Protein AF-A0A292R1Y7-F1 (afdb_monomer)

Sequence (114 aa):
MEIQNNVSFGTKFRTVNILETTTLRCIESDSVADLKPVIDNLWPKKIKSTGWRGYRYFLSEIGKQITDKYPEIAEATENMKNFITHNPNAKKLDLQQHSKSIIKTLGDEIDITL

Solvent-accessible surface area (backbone atoms only — not comparable to full-atom values): 6840 Å² total; per-residue (Å²): 132,86,78,80,76,77,80,72,88,64,64,69,40,51,34,66,60,52,47,24,31,53,57,72,43,71,47,83,53,93,48,73,71,71,48,44,66,58,48,68,72,61,40,98,58,89,79,70,100,61,58,73,68,50,44,53,51,54,34,48,56,52,21,49,54,46,37,74,73,34,63,72,55,33,52,51,32,49,53,51,50,50,52,44,67,78,36,78,82,62,48,52,68,53,46,42,59,56,46,50,61,53,32,70,74,68,34,71,53,40,78,67,85,120

Radius of gyration: 14.44 Å; Cα contacts (8 Å, |Δi|>4): 114; chains: 1; bounding box: 27×46×38 Å

Foldseek 3Di:
DDPPPPVDPFDKDFLQLLLCLLQVHHLPDPALVVSVVVCCRAPPDDDDDDPRVVSNVSSNVSSVVCCVVPVLSVVLSVQLNVVCVVCVPDDSVNSNVSVVVSCVVQPRIDGDYD

Structure (mmCIF, N/CA/C/O backbone):
data_AF-A0A292R1Y7-F1
#
_entry.id   AF-A0A292R1Y7-F1
#
loop_
_atom_site.group_PDB
_atom_site.id
_atom_site.type_symbol
_atom_site.label_atom_id
_atom_site.label_alt_id
_atom_site.label_comp_id
_atom_site.label_asym_id
_atom_site.label_entity_id
_atom_site.label_seq_id
_atom_site.pdbx_PDB_ins_code
_atom_site.Cartn_x
_atom_site.Cartn_y
_atom_site.Cartn_z
_atom_site.occupancy
_atom_site.B_iso_or_equiv
_atom_site.auth_seq_id
_atom_site.auth_comp_id
_atom_site.auth_asym_id
_atom_site.auth_atom_id
_atom_site.pdbx_PDB_model_num
ATOM 1 N N . MET A 1 1 ? -5.431 26.692 20.929 1.00 39.50 1 MET A N 1
ATOM 2 C CA . MET A 1 1 ? -4.840 25.665 20.049 1.00 39.50 1 MET A CA 1
ATOM 3 C C . MET A 1 1 ? -5.276 24.329 20.601 1.00 39.50 1 MET A C 1
ATOM 5 O O . MET A 1 1 ? -4.739 23.897 21.612 1.00 39.50 1 MET A O 1
ATOM 9 N N . GLU A 1 2 ? -6.329 23.753 20.035 1.00 34.12 2 GLU A N 1
ATOM 10 C CA . GLU A 1 2 ? -6.769 22.420 20.432 1.00 34.12 2 GLU A CA 1
ATOM 11 C C . GLU A 1 2 ? -5.787 21.414 19.841 1.00 34.12 2 GLU A C 1
ATOM 13 O O . GLU A 1 2 ? -5.695 21.247 18.627 1.00 34.12 2 GLU A O 1
ATOM 18 N N . ILE A 1 3 ? -4.996 20.793 20.711 1.00 43.59 3 ILE A N 1
ATOM 19 C CA . ILE A 1 3 ? -4.229 19.608 20.355 1.00 43.59 3 ILE A CA 1
ATOM 20 C C . ILE A 1 3 ? -5.274 18.505 20.193 1.00 43.59 3 ILE A C 1
ATOM 22 O O . ILE A 1 3 ? -5.757 17.957 21.185 1.00 43.59 3 ILE A O 1
ATOM 26 N N . GLN A 1 4 ? -5.665 18.215 18.950 1.00 39.03 4 GLN A N 1
ATOM 27 C CA . GLN A 1 4 ? -6.389 16.989 18.627 1.00 39.03 4 GLN A CA 1
ATOM 28 C C . GLN A 1 4 ? -5.446 15.814 18.892 1.00 39.03 4 GLN A C 1
ATOM 30 O O . GLN A 1 4 ? -4.720 15.343 18.020 1.00 39.03 4 GLN A O 1
ATOM 35 N N . ASN A 1 5 ? -5.421 15.368 20.145 1.00 44.09 5 ASN A N 1
ATOM 36 C CA . ASN A 1 5 ? -4.809 14.115 20.543 1.00 44.09 5 ASN A CA 1
ATOM 37 C C . ASN A 1 5 ? -5.665 12.972 19.981 1.00 44.09 5 ASN A C 1
ATOM 39 O O . ASN A 1 5 ? -6.475 12.382 20.693 1.00 44.09 5 ASN A O 1
ATOM 43 N N . ASN A 1 6 ? -5.473 12.644 18.701 1.00 46.84 6 ASN A N 1
ATOM 44 C CA . ASN A 1 6 ? -5.884 11.356 18.147 1.00 46.84 6 ASN A CA 1
ATOM 45 C C . ASN A 1 6 ? -4.945 10.282 18.708 1.00 46.84 6 ASN A C 1
ATOM 47 O O . ASN A 1 6 ? -4.031 9.797 18.036 1.00 46.84 6 ASN A O 1
ATOM 51 N N . VAL A 1 7 ? -5.136 9.942 19.984 1.00 43.50 7 VAL A N 1
ATOM 52 C CA . VAL A 1 7 ? -4.509 8.764 20.579 1.00 43.50 7 VAL A CA 1
ATOM 53 C C . VAL A 1 7 ? -5.151 7.546 19.918 1.00 43.50 7 VAL A C 1
ATOM 55 O O . VAL A 1 7 ? -6.212 7.077 20.313 1.00 43.50 7 VAL A O 1
ATOM 58 N N . SER A 1 8 ? -4.522 7.085 18.842 1.00 50.03 8 SER A N 1
ATOM 59 C CA . SER A 1 8 ? -4.883 5.866 18.124 1.00 50.03 8 SER A CA 1
ATOM 60 C C . SER A 1 8 ? -4.317 4.668 18.881 1.00 50.03 8 SER A C 1
ATOM 62 O O . SER A 1 8 ? -3.099 4.506 18.948 1.00 50.03 8 SER A O 1
ATOM 64 N N . PHE A 1 9 ? -5.201 3.823 19.412 1.00 54.31 9 PHE A N 1
ATOM 65 C CA . PHE A 1 9 ? -4.863 2.524 20.008 1.00 54.31 9 PHE A CA 1
ATOM 66 C C . PHE A 1 9 ? -4.927 1.365 18.988 1.00 54.31 9 PHE A C 1
ATOM 68 O O . PHE A 1 9 ? -4.727 0.212 19.367 1.00 54.31 9 PHE A O 1
ATOM 75 N N . GLY A 1 10 ? -5.225 1.660 17.715 1.00 62.72 10 GLY A N 1
ATOM 76 C CA . GLY A 1 10 ? -5.218 0.707 16.603 1.00 62.72 10 GLY A CA 1
ATOM 77 C C . GLY A 1 10 ? -3.818 0.432 16.043 1.00 62.72 10 GLY A C 1
ATOM 78 O O . GLY A 1 10 ? -2.848 1.129 16.363 1.00 62.72 10 GLY A O 1
ATOM 79 N N . THR A 1 11 ? -3.703 -0.599 15.198 1.00 81.12 11 THR A N 1
ATOM 80 C CA . THR A 1 11 ? -2.457 -0.897 14.481 1.00 81.12 11 THR A CA 1
ATOM 81 C C . THR A 1 11 ? -2.223 0.174 13.423 1.00 81.12 11 THR A C 1
ATOM 83 O O . THR A 1 11 ? -2.917 0.235 12.410 1.00 81.12 11 THR A O 1
ATOM 86 N N . LYS A 1 12 ? -1.202 1.001 13.643 1.00 90.12 12 LYS A N 1
ATOM 87 C CA . LYS A 1 12 ? -0.729 1.951 12.640 1.00 90.12 12 LYS A CA 1
ATOM 88 C C . LYS A 1 12 ? 0.172 1.263 11.631 1.00 90.12 12 LYS A C 1
ATOM 90 O O . LYS A 1 12 ? 1.053 0.480 11.989 1.00 90.12 12 LYS A O 1
ATOM 95 N N . PHE A 1 13 ? -0.016 1.610 10.369 1.00 94.19 13 PHE A N 1
ATOM 96 C CA . PHE A 1 13 ? 0.836 1.171 9.278 1.00 94.19 13 PHE A CA 1
ATOM 97 C C . PHE A 1 13 ? 1.540 2.369 8.675 1.00 94.19 13 PHE A C 1
ATOM 99 O O . PHE A 1 13 ? 0.947 3.436 8.529 1.00 94.19 13 PHE A O 1
ATOM 106 N N . ARG A 1 14 ? 2.786 2.171 8.239 1.00 95.81 14 ARG A N 1
ATOM 107 C CA . ARG A 1 14 ? 3.437 3.137 7.355 1.00 95.81 14 ARG A CA 1
ATOM 108 C C . ARG A 1 14 ? 2.574 3.298 6.108 1.00 95.81 14 ARG A C 1
ATOM 110 O O . ARG A 1 14 ? 2.251 2.300 5.459 1.00 95.81 14 ARG A O 1
ATOM 117 N N . THR A 1 15 ? 2.255 4.531 5.741 1.00 96.44 15 THR A N 1
ATOM 118 C CA . THR A 1 15 ? 1.388 4.827 4.590 1.00 96.44 15 THR A CA 1
ATOM 119 C C . THR A 1 15 ? 1.925 4.212 3.305 1.00 96.44 15 THR A C 1
ATOM 121 O O . THR A 1 15 ? 1.163 3.664 2.511 1.00 96.44 15 THR A O 1
ATOM 124 N N . VAL A 1 16 ? 3.251 4.199 3.130 1.00 96.56 16 VAL A N 1
ATOM 125 C CA . VAL A 1 16 ? 3.891 3.544 1.983 1.00 96.56 16 VAL A CA 1
ATOM 126 C C . VAL A 1 16 ? 3.557 2.053 1.901 1.00 96.56 16 VAL A C 1
ATOM 128 O O . VAL A 1 16 ? 3.237 1.581 0.821 1.00 96.56 16 VAL A O 1
ATOM 131 N N . ASN A 1 17 ? 3.507 1.320 3.018 1.00 97.44 17 ASN A N 1
ATOM 132 C CA . ASN A 1 17 ? 3.179 -0.111 3.004 1.00 97.44 17 ASN A CA 1
ATOM 133 C C . ASN A 1 17 ? 1.735 -0.350 2.542 1.00 97.44 17 ASN A C 1
ATOM 135 O O . ASN A 1 17 ? 1.452 -1.336 1.859 1.00 97.44 17 ASN A O 1
ATOM 139 N N . ILE A 1 18 ? 0.820 0.557 2.892 1.00 97.25 18 ILE A N 1
ATOM 140 C CA . ILE A 1 18 ? -0.568 0.500 2.428 1.00 97.25 18 ILE A CA 1
ATOM 141 C C . ILE A 1 18 ? -0.647 0.820 0.935 1.00 97.25 18 ILE A C 1
ATOM 143 O O . ILE A 1 18 ? -1.275 0.063 0.199 1.00 97.25 18 ILE A O 1
ATOM 147 N N . LEU A 1 19 ? 0.064 1.847 0.458 1.00 97.19 19 LEU A N 1
ATOM 148 C CA . LEU A 1 19 ? 0.154 2.147 -0.977 1.00 97.19 19 LEU A CA 1
ATOM 149 C C . LEU A 1 19 ? 0.744 0.975 -1.772 1.00 97.19 19 LEU A C 1
ATOM 151 O O . LEU A 1 19 ? 0.245 0.629 -2.841 1.00 97.19 19 LEU A O 1
ATOM 155 N N . GLU A 1 20 ? 1.782 0.316 -1.263 1.00 97.44 20 GLU A N 1
ATOM 156 C CA . GLU A 1 20 ? 2.357 -0.870 -1.905 1.00 97.44 20 GLU A CA 1
ATOM 157 C C . GLU A 1 20 ? 1.380 -2.051 -1.922 1.00 97.44 20 GLU A C 1
ATOM 159 O O . GLU A 1 20 ? 1.330 -2.805 -2.896 1.00 97.44 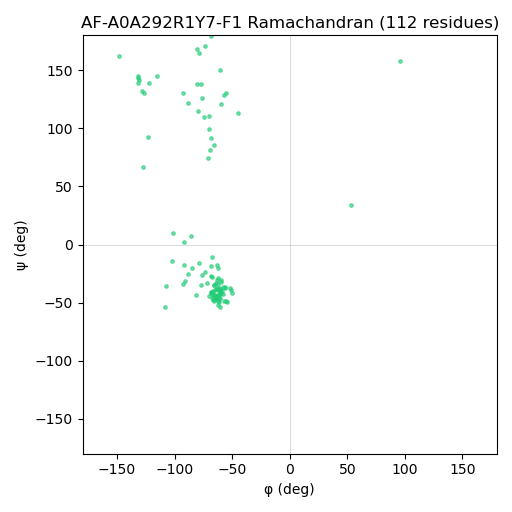2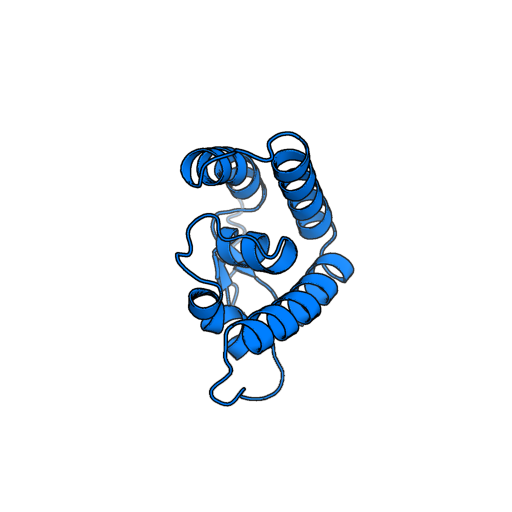0 GLU A O 1
ATOM 164 N N . THR A 1 21 ? 0.570 -2.189 -0.870 1.00 97.06 21 THR A N 1
ATOM 165 C CA . THR A 1 21 ? -0.474 -3.214 -0.765 1.00 97.06 21 THR A CA 1
ATOM 166 C C . THR A 1 21 ? -1.573 -2.986 -1.805 1.00 97.06 21 THR A C 1
ATOM 168 O O . THR A 1 21 ? -1.908 -3.903 -2.551 1.00 97.06 21 THR A O 1
ATOM 171 N N . THR A 1 22 ? -2.098 -1.765 -1.924 1.00 97.25 22 THR A N 1
ATOM 172 C CA . THR A 1 22 ? -3.218 -1.446 -2.831 1.00 97.25 22 THR A CA 1
ATOM 173 C C . THR A 1 22 ? -2.801 -1.347 -4.304 1.00 97.25 22 THR A C 1
ATOM 175 O O . THR A 1 22 ? -3.603 -1.593 -5.213 1.00 97.25 22 THR A O 1
ATOM 178 N N . THR A 1 23 ? -1.535 -1.019 -4.571 1.00 95.88 23 THR A N 1
ATOM 179 C CA . THR A 1 23 ? -0.968 -0.978 -5.931 1.00 95.88 23 THR A CA 1
ATOM 180 C C . THR A 1 23 ? -0.322 -2.297 -6.357 1.00 95.88 23 THR A C 1
ATOM 182 O O . THR A 1 23 ? -0.109 -2.518 -7.552 1.00 95.88 23 THR A O 1
ATOM 185 N N . LEU A 1 24 ? -0.015 -3.185 -5.404 1.00 93.88 24 LEU A N 1
ATOM 186 C CA . LEU A 1 24 ? 0.784 -4.401 -5.597 1.00 93.88 24 LEU A CA 1
ATOM 187 C C . LEU A 1 24 ? 2.147 -4.132 -6.255 1.00 93.88 24 LEU A C 1
ATOM 189 O O . LEU A 1 24 ? 2.645 -4.955 -7.044 1.00 93.88 24 LEU A O 1
ATOM 193 N N . ARG A 1 25 ? 2.741 -2.975 -5.939 1.00 92.69 25 ARG A N 1
ATOM 194 C CA . ARG A 1 25 ? 4.069 -2.545 -6.385 1.00 92.69 25 ARG A CA 1
ATOM 195 C C . ARG A 1 25 ? 4.917 -2.125 -5.201 1.00 92.69 25 ARG A C 1
ATOM 197 O O . ARG A 1 25 ? 4.469 -1.350 -4.376 1.00 92.69 25 ARG A O 1
ATOM 204 N N . CYS A 1 26 ? 6.148 -2.624 -5.157 1.00 92.69 26 CYS A N 1
ATOM 205 C CA . CYS A 1 26 ? 7.127 -2.237 -4.153 1.00 92.69 26 CYS A CA 1
ATOM 206 C C . CYS A 1 26 ? 7.702 -0.854 -4.492 1.00 92.69 26 CYS A C 1
ATOM 208 O O . CYS A 1 26 ? 8.193 -0.638 -5.601 1.00 92.69 26 CYS A O 1
ATOM 210 N N . ILE A 1 27 ? 7.632 0.063 -3.533 1.00 94.00 27 ILE A N 1
ATOM 211 C CA . ILE A 1 27 ? 8.097 1.450 -3.606 1.00 94.00 27 ILE A CA 1
ATOM 212 C C . ILE A 1 27 ? 9.351 1.584 -2.729 1.00 94.00 27 ILE A C 1
ATOM 214 O O . ILE A 1 27 ? 10.423 1.965 -3.194 1.00 94.00 27 ILE A O 1
ATOM 218 N N . GLU A 1 28 ? 9.250 1.190 -1.467 1.00 94.50 28 GLU A N 1
ATOM 219 C CA . GLU A 1 28 ? 10.338 1.078 -0.501 1.00 94.50 28 GLU A CA 1
ATOM 220 C C . GLU A 1 28 ? 10.704 -0.372 -0.197 1.00 94.50 28 GLU A C 1
ATOM 222 O O . GLU A 1 28 ? 11.896 -0.658 -0.077 1.00 94.50 28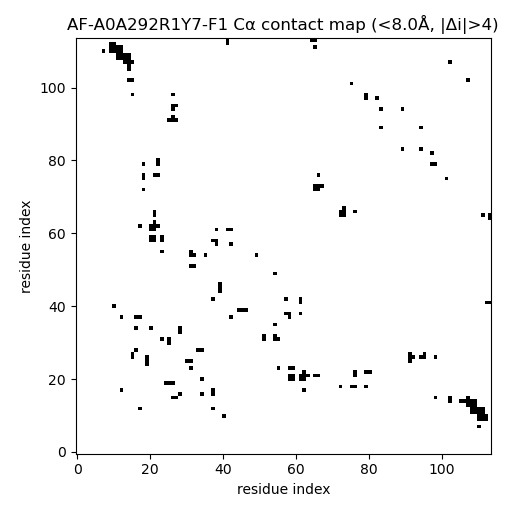 GLU A O 1
ATOM 227 N N . SER A 1 29 ? 9.734 -1.287 -0.164 1.00 94.25 29 SER A N 1
ATOM 228 C CA . SER A 1 29 ? 9.998 -2.711 0.068 1.00 94.25 29 SER A CA 1
ATOM 229 C C . SER A 1 29 ? 10.907 -3.300 -1.014 1.00 94.25 29 SER A C 1
ATOM 231 O O . SER A 1 29 ? 10.918 -2.854 -2.168 1.00 94.25 29 SER A O 1
ATOM 233 N N . ASP A 1 30 ? 11.693 -4.309 -0.664 1.00 91.75 30 ASP A N 1
ATOM 234 C CA . ASP A 1 30 ? 12.501 -5.064 -1.625 1.00 91.75 30 ASP A CA 1
ATOM 235 C C . ASP A 1 30 ? 11.702 -6.231 -2.208 1.00 91.75 30 ASP A C 1
ATOM 237 O O . ASP A 1 30 ? 11.931 -6.655 -3.344 1.00 91.75 30 ASP A O 1
ATOM 241 N N . SER A 1 31 ? 10.709 -6.721 -1.464 1.00 90.44 31 SER A N 1
ATOM 242 C CA . SER A 1 31 ? 9.826 -7.793 -1.894 1.00 90.44 31 SER A CA 1
ATOM 243 C C . SER A 1 31 ? 8.416 -7.680 -1.311 1.00 90.44 31 SER A C 1
ATOM 245 O O . SER A 1 31 ? 8.178 -7.056 -0.283 1.00 90.44 31 SER A O 1
ATOM 247 N N . VAL A 1 32 ? 7.462 -8.389 -1.922 1.00 88.44 32 VAL A N 1
ATOM 248 C CA . VAL A 1 32 ? 6.100 -8.531 -1.370 1.00 88.44 32 VAL A CA 1
ATOM 249 C C . VAL A 1 32 ? 6.067 -9.249 -0.014 1.00 88.44 32 VAL A C 1
ATOM 251 O O . VAL A 1 32 ? 5.060 -9.171 0.683 1.00 88.44 32 VAL A O 1
ATOM 254 N N . ALA A 1 33 ? 7.133 -9.965 0.362 1.00 87.88 33 ALA A N 1
ATOM 255 C CA . ALA A 1 33 ? 7.221 -10.616 1.666 1.00 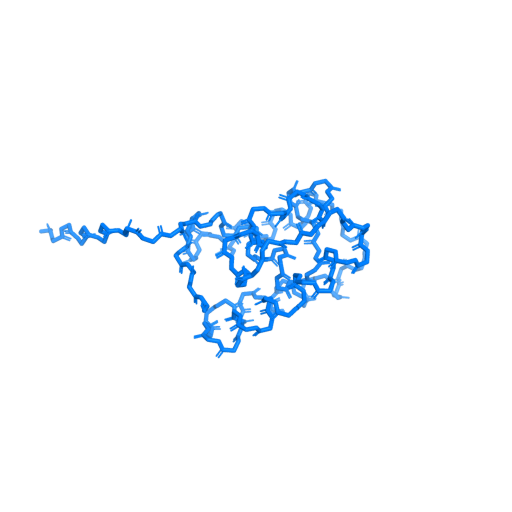87.88 33 ALA A CA 1
ATOM 256 C C . ALA A 1 33 ? 7.473 -9.604 2.795 1.00 87.88 33 ALA A C 1
ATOM 258 O O . ALA A 1 33 ? 7.076 -9.859 3.930 1.00 87.88 33 ALA A O 1
ATOM 259 N N . ASP A 1 34 ? 8.039 -8.434 2.484 1.00 91.25 34 ASP A N 1
ATOM 260 C CA . ASP A 1 34 ? 8.279 -7.364 3.463 1.00 91.25 34 ASP A CA 1
ATOM 261 C C . ASP A 1 34 ? 6.957 -6.745 3.953 1.00 91.25 34 ASP A C 1
ATOM 263 O O . ASP A 1 34 ? 6.886 -6.169 5.036 1.00 91.25 34 ASP A O 1
ATOM 267 N N . LEU A 1 35 ? 5.871 -6.954 3.199 1.00 93.81 35 LEU A N 1
ATOM 268 C CA . LEU A 1 35 ? 4.505 -6.556 3.545 1.00 93.81 35 LEU A CA 1
ATOM 269 C C . LEU A 1 35 ? 3.764 -7.591 4.406 1.00 93.81 35 LEU A C 1
ATOM 271 O O . LEU A 1 35 ? 2.579 -7.422 4.700 1.00 93.81 35 LEU A O 1
ATOM 275 N N . LYS A 1 36 ? 4.443 -8.650 4.869 1.00 91.38 36 LYS A N 1
ATOM 276 C CA . LYS A 1 36 ? 3.872 -9.629 5.805 1.00 91.38 36 LYS A CA 1
ATOM 277 C C . LYS A 1 36 ? 3.218 -8.991 7.043 1.00 91.38 36 LYS A C 1
ATOM 279 O O . LYS A 1 36 ? 2.144 -9.468 7.404 1.00 91.38 36 LYS A O 1
ATOM 284 N N . PRO A 1 37 ? 3.760 -7.924 7.669 1.00 91.31 37 PRO A N 1
ATOM 285 C CA . PRO A 1 37 ? 3.100 -7.280 8.804 1.00 91.31 37 PRO A CA 1
ATOM 286 C C . PRO A 1 37 ? 1.703 -6.740 8.478 1.00 91.31 37 PRO A C 1
ATOM 288 O O . PRO A 1 37 ? 0.832 -6.778 9.340 1.00 91.31 37 PRO A O 1
ATOM 291 N N . VAL A 1 38 ? 1.456 -6.286 7.243 1.00 94.12 38 VAL A N 1
ATOM 292 C CA . VAL A 1 38 ? 0.115 -5.854 6.810 1.00 94.12 38 VAL A CA 1
ATOM 293 C C . VAL A 1 38 ? -0.838 -7.049 6.808 1.00 94.12 38 VAL A C 1
ATOM 295 O O . VAL A 1 38 ? -1.918 -6.980 7.386 1.00 94.12 38 VAL A O 1
ATOM 298 N N . ILE A 1 39 ? -0.410 -8.178 6.236 1.00 93.69 39 ILE A N 1
ATOM 299 C CA . ILE A 1 39 ? -1.219 -9.404 6.206 1.00 93.69 39 ILE A CA 1
ATOM 300 C C . ILE A 1 39 ? -1.460 -9.947 7.613 1.00 93.69 39 ILE A C 1
ATOM 302 O O . ILE A 1 39 ? -2.586 -10.289 7.943 1.00 93.69 39 ILE A O 1
ATOM 306 N N . ASP A 1 40 ? -0.430 -10.017 8.454 1.00 91.31 40 ASP A N 1
ATOM 307 C CA . ASP A 1 40 ? -0.548 -10.588 9.798 1.00 91.31 40 ASP A CA 1
ATOM 308 C C . ASP A 1 40 ? -1.528 -9.815 10.692 1.00 91.31 40 ASP A C 1
ATOM 310 O O . ASP A 1 40 ? -2.124 -10.416 11.584 1.00 91.31 40 ASP A O 1
ATOM 314 N N . ASN A 1 41 ? -1.685 -8.506 10.464 1.00 92.12 41 AS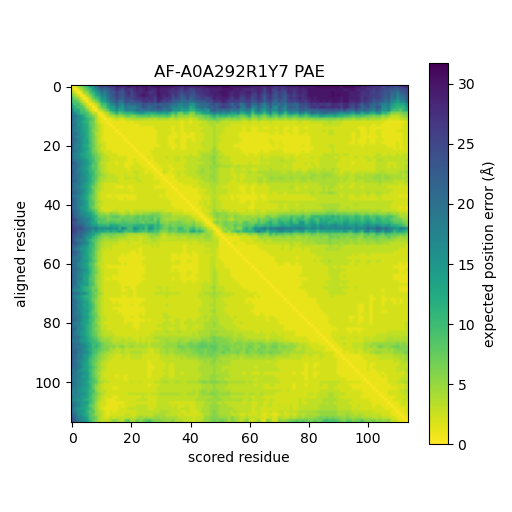N A N 1
ATOM 315 C CA . ASN A 1 41 ? -2.582 -7.656 11.245 1.00 92.12 41 ASN A CA 1
ATOM 316 C C . ASN A 1 41 ? -3.985 -7.529 10.639 1.00 92.12 41 ASN A C 1
ATOM 318 O O . ASN A 1 41 ? -4.947 -7.403 11.390 1.00 92.12 41 ASN A O 1
ATOM 322 N N . LEU A 1 42 ? -4.110 -7.541 9.309 1.00 92.88 42 LEU A N 1
ATOM 323 C CA . LEU A 1 42 ? -5.385 -7.293 8.625 1.00 92.88 42 LEU A CA 1
ATOM 324 C C . LEU A 1 42 ? -6.064 -8.565 8.107 1.00 92.88 42 LEU A C 1
ATOM 326 O O . LEU A 1 42 ? -7.237 -8.532 7.745 1.00 92.88 42 LEU A O 1
ATOM 330 N N . TRP A 1 43 ? -5.358 -9.696 8.052 1.00 92.12 43 TRP A N 1
ATOM 331 C CA . TRP A 1 43 ? -5.948 -10.969 7.656 1.00 92.12 43 TRP A CA 1
ATOM 332 C C . TRP A 1 43 ? -6.441 -11.740 8.889 1.00 92.12 43 TRP A C 1
ATOM 334 O O . TRP A 1 43 ? -5.672 -11.967 9.824 1.00 92.12 43 TRP A O 1
ATOM 344 N N . PRO A 1 44 ? -7.688 -12.247 8.896 1.00 87.38 44 PRO A N 1
ATOM 345 C CA . PRO A 1 44 ? -8.310 -12.814 10.098 1.00 87.38 44 PRO A CA 1
ATOM 346 C C . PRO A 1 44 ? -7.664 -14.116 10.596 1.00 87.38 44 PRO A C 1
ATOM 348 O O . PRO A 1 44 ? -8.003 -14.615 11.668 1.00 87.38 44 PRO A O 1
ATOM 351 N N . LYS A 1 45 ? -6.774 -14.732 9.811 1.00 87.00 45 LYS A N 1
ATOM 352 C CA . LYS A 1 45 ? -6.141 -16.015 10.138 1.00 87.00 45 LYS A CA 1
ATOM 353 C C . LYS A 1 45 ? -4.637 -15.924 9.943 1.00 87.00 45 LYS A C 1
ATOM 355 O O . LYS A 1 45 ? -4.173 -15.393 8.944 1.00 87.00 45 LYS A O 1
ATOM 360 N N . LYS A 1 46 ? -3.857 -16.548 10.828 1.00 81.31 46 LYS A N 1
ATOM 361 C CA . LYS A 1 46 ? -2.413 -16.680 10.594 1.00 81.31 46 LYS A CA 1
ATOM 362 C C . LYS A 1 46 ? -2.166 -17.454 9.303 1.00 81.31 46 LYS A C 1
ATOM 364 O O . LYS A 1 46 ? -2.579 -18.608 9.171 1.00 81.31 46 LYS A O 1
ATOM 369 N N . ILE A 1 47 ? -1.473 -16.821 8.367 1.00 82.62 47 ILE A N 1
ATOM 370 C CA . ILE A 1 47 ? -1.034 -17.477 7.142 1.00 82.62 47 ILE A CA 1
ATOM 371 C C . ILE A 1 47 ? 0.182 -18.363 7.442 1.00 82.62 47 ILE A C 1
ATOM 373 O O . ILE A 1 47 ? 1.074 -17.996 8.210 1.00 82.62 47 ILE A O 1
ATOM 377 N N . LYS A 1 48 ? 0.208 -19.569 6.864 1.00 77.25 48 LYS A N 1
ATOM 378 C CA . LYS A 1 48 ? 1.412 -20.416 6.863 1.00 77.25 48 LYS A CA 1
ATOM 379 C C . LYS A 1 48 ? 2.433 -19.842 5.878 1.00 77.25 48 LYS A C 1
ATOM 381 O O . LYS A 1 48 ? 2.107 -18.952 5.101 1.00 77.25 48 LYS A O 1
ATOM 386 N N . SER A 1 49 ? 3.653 -20.379 5.892 1.00 67.38 49 SER A N 1
ATOM 387 C CA . SER A 1 49 ? 4.657 -20.114 4.855 1.00 67.38 49 SER A CA 1
ATOM 388 C C . SER A 1 49 ? 4.024 -20.206 3.459 1.00 67.38 49 SER A C 1
ATOM 390 O O . SER A 1 49 ? 3.570 -21.272 3.037 1.00 67.38 49 SER A O 1
ATOM 392 N N . THR A 1 50 ? 3.954 -19.068 2.771 1.00 77.31 50 THR A N 1
ATOM 393 C CA . THR A 1 50 ? 3.457 -18.950 1.402 1.00 77.31 50 THR A CA 1
ATOM 394 C C . THR A 1 50 ? 4.530 -18.337 0.522 1.00 77.31 50 THR A C 1
ATOM 396 O O . THR A 1 50 ? 5.200 -17.391 0.921 1.00 77.31 50 THR A O 1
ATOM 399 N N . GLY A 1 51 ? 4.686 -18.850 -0.699 1.00 85.62 51 GLY A N 1
ATOM 400 C CA . GLY A 1 51 ? 5.541 -18.213 -1.701 1.00 85.62 51 GLY A CA 1
ATOM 401 C C . GLY A 1 51 ? 4.967 -16.879 -2.193 1.00 85.62 51 GLY A C 1
ATOM 402 O O . GLY A 1 51 ? 3.866 -16.473 -1.815 1.00 85.62 51 GLY A O 1
ATOM 403 N N . TRP A 1 52 ? 5.684 -16.221 -3.107 1.00 86.56 52 TRP A N 1
ATOM 404 C CA . TRP A 1 52 ? 5.346 -14.879 -3.607 1.00 86.56 52 TRP A CA 1
ATOM 405 C C . TRP A 1 52 ? 3.898 -14.736 -4.119 1.00 86.56 52 TRP A C 1
ATOM 407 O O . TRP A 1 52 ? 3.258 -13.712 -3.888 1.00 86.56 52 TRP A O 1
ATOM 417 N N . ARG A 1 53 ? 3.353 -15.775 -4.776 1.00 88.69 53 ARG A N 1
ATOM 418 C CA . ARG A 1 53 ? 1.968 -15.782 -5.284 1.00 88.69 53 ARG A CA 1
ATOM 419 C C . ARG A 1 53 ? 0.939 -15.696 -4.159 1.00 88.69 53 ARG A C 1
ATOM 421 O O . ARG A 1 53 ? -0.062 -15.009 -4.318 1.00 88.69 53 ARG A O 1
ATOM 428 N N . GLY A 1 54 ? 1.195 -16.374 -3.039 1.00 91.69 54 GLY A N 1
ATOM 429 C CA . GLY A 1 54 ? 0.307 -16.347 -1.878 1.00 91.69 54 GLY A CA 1
ATOM 430 C C . GLY A 1 54 ? 0.297 -14.970 -1.222 1.00 91.69 54 GLY A C 1
ATOM 431 O O . GLY A 1 54 ? -0.774 -14.413 -1.016 1.00 91.69 54 GLY A O 1
ATOM 432 N N . TYR A 1 55 ? 1.476 -14.374 -1.012 1.00 91.50 55 TYR A N 1
ATOM 433 C CA . TYR A 1 55 ? 1.583 -12.989 -0.537 1.00 91.50 55 TYR A CA 1
ATOM 434 C C . TYR A 1 55 ? 0.813 -12.019 -1.436 1.00 91.50 55 TYR A C 1
ATOM 436 O O . TYR A 1 55 ? -0.011 -11.251 -0.950 1.00 91.50 55 TYR A O 1
ATOM 444 N N . ARG A 1 56 ? 1.016 -12.102 -2.7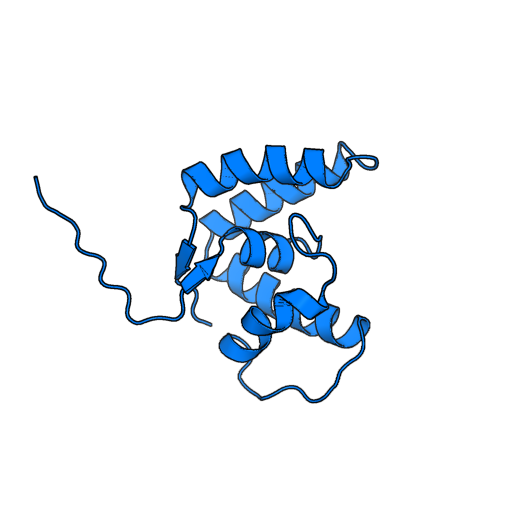57 1.00 92.94 56 ARG A N 1
ATOM 445 C CA . ARG A 1 56 ? 0.320 -11.240 -3.720 1.00 92.94 56 ARG A CA 1
ATOM 446 C C . ARG A 1 56 ? -1.200 -11.402 -3.668 1.00 92.94 56 ARG A C 1
ATOM 448 O O . ARG A 1 56 ? -1.899 -10.403 -3.777 1.00 92.94 56 ARG A O 1
ATOM 455 N N . TYR A 1 57 ? -1.700 -12.627 -3.500 1.00 93.75 57 TYR A N 1
ATOM 456 C CA . TYR A 1 57 ? -3.132 -12.883 -3.338 1.00 93.75 57 TYR A CA 1
ATOM 457 C C . TYR A 1 57 ? -3.688 -12.175 -2.097 1.00 93.75 57 TYR A C 1
ATOM 459 O O . TYR A 1 57 ? -4.617 -11.383 -2.219 1.00 93.75 57 TYR A O 1
ATOM 467 N N . PHE A 1 58 ? -3.084 -12.387 -0.922 1.00 94.88 58 PHE A N 1
ATOM 468 C CA . PHE A 1 58 ? -3.572 -11.769 0.315 1.00 94.88 58 PHE A CA 1
ATOM 469 C C . PHE A 1 58 ? -3.513 -10.242 0.263 1.00 94.88 58 PHE A C 1
ATOM 471 O O . PHE A 1 58 ? -4.486 -9.587 0.617 1.00 94.88 58 PHE A O 1
ATOM 478 N N . LEU A 1 59 ? -2.410 -9.675 -0.234 1.00 95.56 59 LEU A N 1
ATOM 479 C CA . LEU A 1 59 ? -2.279 -8.226 -0.397 1.00 95.56 59 LEU A CA 1
ATOM 480 C C . LEU A 1 59 ? -3.310 -7.662 -1.378 1.00 95.56 59 LEU A C 1
ATOM 482 O O . LEU A 1 59 ? -3.797 -6.562 -1.161 1.00 95.56 59 LEU A O 1
ATOM 486 N N . SER A 1 60 ? -3.677 -8.408 -2.425 1.00 96.44 60 SER A N 1
ATOM 487 C CA . SER A 1 60 ? -4.710 -7.983 -3.374 1.00 96.44 60 SER A CA 1
ATOM 488 C C . SER A 1 60 ? -6.084 -7.902 -2.709 1.00 96.44 60 SER A C 1
ATOM 490 O O . SER A 1 60 ? -6.797 -6.919 -2.895 1.00 96.44 60 SER A O 1
ATOM 492 N N . GLU A 1 61 ? -6.450 -8.918 -1.926 1.00 97.12 61 GLU A N 1
ATOM 493 C CA . GLU A 1 61 ? -7.733 -8.954 -1.215 1.00 97.12 61 GLU A CA 1
ATOM 494 C C . GLU A 1 61 ? -7.806 -7.890 -0.116 1.00 97.12 61 GLU A C 1
ATOM 496 O O . GLU A 1 61 ? -8.813 -7.195 0.007 1.00 97.12 61 GLU A O 1
ATOM 501 N N . ILE A 1 62 ? -6.726 -7.724 0.652 1.00 96.81 62 ILE A N 1
ATOM 502 C CA . ILE A 1 62 ? -6.605 -6.667 1.663 1.00 96.81 62 ILE A CA 1
ATOM 503 C C . ILE A 1 62 ? -6.665 -5.295 0.990 1.00 96.81 62 ILE A C 1
ATOM 505 O O . ILE A 1 62 ? -7.436 -4.439 1.407 1.00 96.81 62 ILE A O 1
ATOM 509 N N . GLY A 1 63 ? -5.892 -5.092 -0.078 1.00 97.38 63 GLY A N 1
ATOM 510 C CA . GLY A 1 63 ? -5.840 -3.833 -0.811 1.00 97.38 63 GLY A CA 1
ATOM 511 C C . GLY A 1 63 ? -7.209 -3.417 -1.339 1.00 97.38 63 GLY A C 1
ATOM 512 O O . GLY A 1 63 ? -7.582 -2.260 -1.184 1.00 97.38 63 GLY A O 1
ATOM 513 N N . LYS A 1 64 ? -7.986 -4.365 -1.877 1.00 97.94 64 LYS A N 1
ATOM 514 C CA . LYS A 1 64 ? -9.364 -4.118 -2.312 1.00 97.94 64 LYS A CA 1
ATOM 515 C C . LYS A 1 64 ? -10.257 -3.670 -1.152 1.00 97.94 64 LYS A C 1
ATOM 517 O O . LYS A 1 64 ? -10.917 -2.645 -1.262 1.00 97.94 64 LYS A O 1
ATOM 522 N N . GLN A 1 65 ? -10.238 -4.394 -0.033 1.00 97.56 65 GLN A N 1
ATOM 523 C CA . GLN A 1 65 ? -11.032 -4.035 1.149 1.00 97.56 65 GLN A CA 1
ATOM 524 C C . GLN A 1 65 ? -10.657 -2.652 1.701 1.00 97.56 65 GLN A C 1
ATOM 526 O O . GLN A 1 65 ? -11.538 -1.887 2.087 1.00 97.56 65 GLN A O 1
ATOM 531 N N . ILE A 1 66 ? -9.365 -2.302 1.690 1.00 96.94 66 ILE A N 1
ATOM 532 C CA . ILE A 1 66 ? -8.894 -0.968 2.076 1.00 96.94 66 ILE A CA 1
ATOM 533 C C . ILE A 1 66 ? -9.468 0.090 1.131 1.00 96.94 66 ILE A C 1
ATOM 535 O O . ILE A 1 66 ? -10.061 1.054 1.602 1.00 96.94 66 ILE A O 1
ATOM 539 N N . THR A 1 67 ? -9.334 -0.071 -0.188 1.00 97.69 67 THR A N 1
ATOM 540 C CA . THR A 1 67 ? -9.835 0.937 -1.138 1.00 97.69 67 THR A CA 1
ATOM 541 C C . THR A 1 67 ? -11.360 1.044 -1.151 1.00 97.69 67 THR A C 1
ATOM 543 O O . THR A 1 67 ? -11.882 2.122 -1.408 1.00 97.69 67 THR A O 1
ATOM 546 N N . ASP A 1 68 ? -12.075 -0.038 -0.834 1.00 97.69 68 ASP A N 1
ATOM 547 C CA . ASP A 1 68 ? -13.537 -0.023 -0.711 1.00 97.69 68 ASP A CA 1
ATOM 548 C C . ASP A 1 68 ? -13.993 0.733 0.557 1.00 97.69 68 ASP A C 1
ATOM 550 O O . ASP A 1 68 ? -15.043 1.375 0.550 1.00 97.69 68 ASP A O 1
ATOM 554 N N . LYS A 1 69 ? -13.210 0.675 1.647 1.00 96.50 69 LYS A N 1
ATOM 555 C CA . LYS A 1 69 ? -13.534 1.298 2.944 1.00 96.50 69 LYS A CA 1
ATOM 556 C C . LYS A 1 69 ? -13.011 2.734 3.099 1.00 96.50 69 LYS A C 1
ATOM 558 O O . LYS A 1 69 ? -13.646 3.519 3.799 1.00 96.50 69 LYS A O 1
ATOM 563 N N . TYR A 1 70 ? -11.883 3.072 2.470 1.00 95.75 70 TYR A N 1
ATOM 564 C CA . TYR A 1 70 ? -11.158 4.339 2.645 1.00 95.75 70 TYR A CA 1
ATOM 565 C C . TYR A 1 70 ? -10.982 5.072 1.298 1.00 95.75 70 TYR A C 1
ATOM 567 O O . TYR A 1 70 ? -10.003 4.818 0.580 1.00 95.75 70 TYR A O 1
ATOM 575 N N . PRO A 1 71 ? -11.907 5.979 0.923 1.00 96.31 71 PRO A N 1
ATOM 576 C CA . PRO A 1 71 ? -11.883 6.676 -0.367 1.00 96.31 71 PRO A CA 1
ATOM 577 C C . PRO A 1 71 ? -10.602 7.476 -0.629 1.00 96.31 71 PRO A C 1
ATOM 579 O O . PRO A 1 71 ? -10.096 7.484 -1.748 1.00 96.31 71 PRO A O 1
ATOM 582 N N . GLU A 1 72 ? -10.032 8.101 0.398 1.00 95.38 72 GLU A N 1
ATOM 583 C CA . GLU A 1 72 ? -8.781 8.857 0.308 1.00 95.38 72 GLU A CA 1
ATOM 584 C C . GLU A 1 72 ? -7.586 7.963 -0.061 1.00 95.38 72 GLU A C 1
ATOM 586 O O . GLU A 1 72 ? -6.695 8.366 -0.813 1.00 95.38 72 GLU A O 1
ATOM 591 N N . ILE A 1 73 ? -7.592 6.704 0.392 1.00 96.75 73 ILE A N 1
ATOM 592 C CA . ILE A 1 73 ? -6.584 5.708 0.015 1.00 96.75 73 ILE A CA 1
ATOM 593 C C . ILE A 1 73 ? -6.864 5.182 -1.392 1.00 96.75 73 ILE A C 1
ATOM 595 O O . ILE A 1 73 ? -5.921 4.922 -2.141 1.00 96.75 73 ILE A O 1
ATOM 599 N N . ALA A 1 74 ? -8.133 5.046 -1.787 1.00 97.75 74 ALA A N 1
ATOM 600 C CA . ALA A 1 74 ? -8.503 4.683 -3.153 1.00 97.75 74 ALA A CA 1
ATOM 601 C C . ALA A 1 74 ? -8.008 5.726 -4.168 1.00 97.75 74 ALA A C 1
ATOM 603 O O . ALA A 1 74 ? -7.361 5.360 -5.150 1.00 97.75 74 ALA A O 1
ATOM 604 N N . GLU A 1 75 ? -8.214 7.016 -3.891 1.00 97.69 75 GLU A N 1
ATOM 605 C CA . GLU A 1 75 ? -7.718 8.118 -4.722 1.00 97.69 75 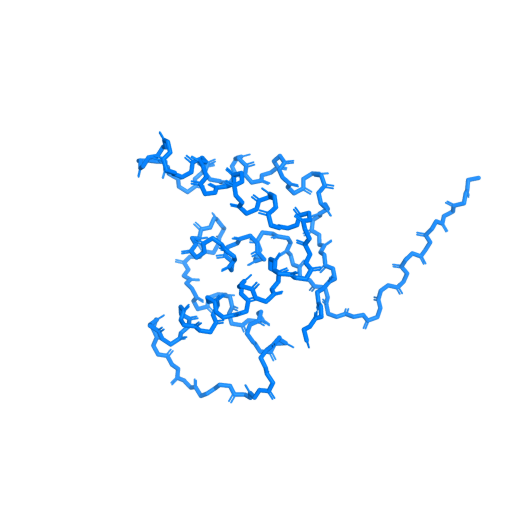GLU A CA 1
ATOM 606 C C . GLU A 1 75 ? -6.185 8.118 -4.802 1.00 97.69 75 GLU A C 1
ATOM 608 O O . GLU A 1 75 ? -5.610 8.165 -5.891 1.00 97.69 75 GLU A O 1
ATOM 613 N N . ALA A 1 76 ? -5.506 7.979 -3.661 1.00 97.31 76 ALA A N 1
ATOM 614 C CA . ALA A 1 76 ? -4.050 7.879 -3.610 1.00 97.31 76 ALA A CA 1
ATOM 615 C C . ALA A 1 76 ? -3.507 6.662 -4.384 1.00 97.31 76 ALA A C 1
ATOM 617 O O . ALA A 1 76 ? -2.497 6.751 -5.088 1.00 97.31 76 ALA A O 1
ATOM 618 N N . THR A 1 77 ? -4.196 5.523 -4.290 1.00 97.31 77 THR A N 1
ATOM 619 C CA . THR A 1 77 ? -3.866 4.296 -5.024 1.00 97.31 77 THR A CA 1
ATOM 620 C C . THR A 1 77 ? -3.988 4.513 -6.525 1.00 97.31 77 THR A C 1
ATOM 622 O O . THR A 1 77 ? -3.104 4.106 -7.280 1.00 97.31 77 THR A O 1
ATOM 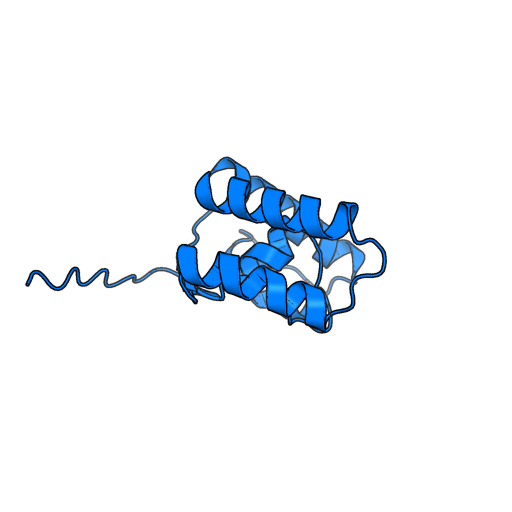625 N N . GLU A 1 78 ? -5.067 5.154 -6.965 1.00 97.69 78 GLU A N 1
ATOM 626 C CA . GLU A 1 78 ? -5.312 5.440 -8.373 1.00 97.69 78 GLU A CA 1
ATOM 627 C C . GLU A 1 78 ? -4.300 6.449 -8.923 1.00 97.69 78 GLU A C 1
ATOM 629 O O . GLU A 1 78 ? -3.741 6.245 -9.999 1.00 97.69 78 GLU A O 1
ATOM 634 N N . ASN A 1 79 ? -3.959 7.480 -8.148 1.00 97.31 79 ASN A N 1
ATOM 635 C CA . ASN A 1 79 ? -2.884 8.412 -8.479 1.00 97.31 79 ASN A CA 1
ATOM 636 C C . ASN A 1 79 ? -1.554 7.670 -8.722 1.00 97.31 79 ASN A C 1
ATOM 638 O O . ASN A 1 79 ? -0.911 7.847 -9.761 1.00 97.31 79 ASN A O 1
ATOM 642 N N . MET A 1 80 ? -1.182 6.763 -7.815 1.00 96.62 80 MET A N 1
ATOM 643 C CA . MET A 1 80 ? 0.035 5.962 -7.949 1.00 96.62 80 MET A CA 1
ATOM 644 C C . MET A 1 80 ? -0.022 5.004 -9.154 1.00 96.62 80 MET A C 1
ATOM 646 O O . MET A 1 80 ? 0.947 4.898 -9.908 1.00 96.62 80 MET A O 1
ATOM 650 N N . LYS A 1 81 ? -1.154 4.321 -9.383 1.00 95.81 81 LYS A N 1
ATOM 651 C CA . LYS A 1 81 ? -1.355 3.436 -10.548 1.00 95.81 81 LYS A CA 1
ATOM 652 C C . LYS A 1 81 ? -1.259 4.197 -11.866 1.00 95.81 81 LYS A C 1
ATOM 654 O O . LYS A 1 81 ? -0.640 3.696 -12.808 1.00 95.81 81 LYS A O 1
ATOM 659 N N . ASN A 1 82 ? -1.808 5.406 -11.920 1.00 97.00 82 ASN A N 1
ATOM 660 C CA . ASN A 1 82 ? -1.701 6.278 -13.080 1.00 97.00 82 ASN A CA 1
ATOM 661 C C . ASN A 1 82 ? -0.250 6.680 -13.335 1.00 97.00 82 ASN A C 1
ATOM 663 O O . ASN A 1 82 ? 0.207 6.562 -14.472 1.00 97.00 82 ASN A O 1
ATOM 667 N N . PHE A 1 83 ? 0.508 7.050 -12.301 1.00 96.31 83 PHE A N 1
ATOM 668 C CA . PHE A 1 83 ? 1.938 7.321 -12.449 1.00 96.31 83 PHE A CA 1
ATOM 669 C C . PHE A 1 83 ? 2.696 6.113 -13.020 1.00 96.31 83 PHE A C 1
ATOM 671 O O . PHE A 1 83 ? 3.428 6.260 -13.997 1.00 96.31 83 PHE A O 1
ATOM 678 N N . ILE A 1 84 ? 2.477 4.914 -12.471 1.00 94.06 84 ILE A N 1
ATOM 679 C CA . ILE A 1 84 ? 3.123 3.674 -12.936 1.00 94.06 84 ILE A CA 1
ATOM 680 C C . ILE A 1 84 ? 2.762 3.367 -14.398 1.00 94.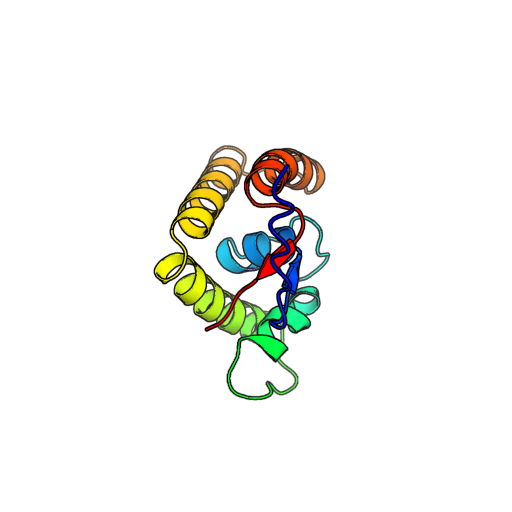06 84 ILE A C 1
ATOM 682 O O . ILE A 1 84 ? 3.625 2.981 -15.182 1.00 94.06 84 ILE A O 1
ATOM 686 N N . THR A 1 85 ? 1.495 3.546 -14.772 1.00 94.94 85 THR A N 1
ATOM 687 C CA . THR A 1 85 ? 0.996 3.237 -16.122 1.00 94.94 85 THR A CA 1
ATOM 688 C C . THR A 1 85 ? 1.567 4.191 -17.170 1.00 94.94 85 THR A C 1
ATOM 690 O O . THR A 1 85 ? 1.961 3.749 -18.246 1.00 94.94 85 THR A O 1
ATOM 693 N N . HIS A 1 86 ? 1.671 5.483 -16.850 1.00 96.31 86 HIS A N 1
ATOM 694 C CA . HIS A 1 86 ? 2.250 6.484 -17.751 1.00 96.31 86 HIS A CA 1
ATOM 695 C C . HIS A 1 86 ? 3.787 6.471 -17.757 1.00 96.31 86 HIS A C 1
ATOM 697 O O . HIS A 1 86 ? 4.397 6.998 -18.684 1.00 96.31 86 HIS A O 1
ATOM 703 N N . ASN A 1 87 ? 4.420 5.839 -16.762 1.00 94.31 87 ASN A N 1
ATOM 704 C CA . ASN A 1 87 ? 5.872 5.732 -16.638 1.00 94.31 87 ASN A CA 1
ATOM 705 C C . ASN A 1 87 ? 6.296 4.260 -16.459 1.00 94.31 87 ASN A C 1
ATOM 707 O O . ASN A 1 87 ? 6.825 3.891 -15.408 1.00 94.31 87 ASN A O 1
ATOM 711 N N . PRO A 1 88 ? 6.117 3.394 -17.475 1.00 91.00 88 PRO A N 1
ATOM 712 C CA . PRO A 1 88 ? 6.351 1.950 -17.345 1.00 91.00 88 PRO A CA 1
ATOM 713 C C . PRO A 1 88 ? 7.808 1.576 -17.021 1.00 91.00 88 PRO A C 1
ATOM 715 O O . PRO A 1 88 ? 8.063 0.487 -16.514 1.00 91.00 88 PRO A O 1
ATOM 718 N N . ASN A 1 89 ? 8.755 2.480 -17.292 1.00 92.69 89 ASN A N 1
ATOM 719 C CA . ASN A 1 89 ? 10.183 2.314 -17.009 1.00 92.69 89 ASN A CA 1
ATOM 720 C C . ASN A 1 89 ? 10.645 3.073 -15.749 1.00 92.69 89 ASN A C 1
ATOM 722 O O . ASN A 1 89 ? 11.852 3.200 -15.533 1.00 92.69 89 ASN A O 1
ATOM 726 N N . ALA A 1 90 ? 9.713 3.606 -14.949 1.00 91.06 90 ALA A N 1
ATOM 727 C CA . ALA A 1 90 ? 10.031 4.292 -13.701 1.00 91.06 90 ALA A CA 1
ATOM 728 C C . ALA A 1 90 ? 10.854 3.381 -12.785 1.00 91.06 90 ALA A C 1
ATOM 730 O O . ALA A 1 90 ? 10.505 2.224 -12.531 1.00 91.06 90 ALA A O 1
ATOM 731 N N . LYS A 1 91 ? 11.964 3.911 -12.276 1.00 92.19 91 LYS A N 1
ATOM 732 C CA . LYS A 1 91 ? 12.802 3.217 -11.303 1.00 92.19 91 LYS A CA 1
ATOM 733 C C . LYS A 1 91 ? 12.179 3.326 -9.916 1.00 92.19 91 LYS A C 1
ATOM 735 O O . LYS A 1 91 ? 11.351 4.192 -9.645 1.00 92.19 91 LYS A O 1
ATOM 740 N N . LYS A 1 92 ? 12.661 2.491 -8.992 1.00 91.12 92 LYS A N 1
ATOM 741 C CA . LYS A 1 92 ? 12.263 2.520 -7.573 1.00 91.12 92 LYS A CA 1
ATOM 742 C C . LYS A 1 92 ? 12.351 3.936 -6.978 1.00 91.12 92 LYS A C 1
ATOM 744 O O . LYS A 1 92 ? 11.428 4.364 -6.298 1.00 91.12 92 LYS A O 1
ATOM 749 N N . LEU A 1 93 ? 13.404 4.691 -7.308 1.00 94.00 93 LEU A N 1
ATOM 750 C CA . LEU A 1 93 ? 13.579 6.072 -6.843 1.00 94.00 93 LEU A CA 1
ATOM 751 C C . LEU A 1 93 ? 12.477 7.022 -7.345 1.00 94.00 93 LEU A C 1
ATOM 753 O O . LEU A 1 93 ? 12.034 7.878 -6.586 1.00 94.00 93 LEU A O 1
ATOM 757 N N . ASP A 1 94 ? 12.007 6.857 -8.582 1.00 94.81 94 ASP A N 1
ATOM 758 C CA . ASP A 1 94 ? 10.936 7.688 -9.147 1.00 94.81 94 ASP A CA 1
ATOM 759 C C . ASP A 1 94 ? 9.609 7.405 -8.428 1.00 94.81 94 ASP A C 1
ATOM 761 O O . ASP A 1 94 ? 8.892 8.326 -8.039 1.00 94.81 94 ASP A O 1
ATOM 765 N N . LEU A 1 95 ? 9.327 6.124 -8.158 1.00 94.62 95 LEU A N 1
ATOM 766 C CA . LEU A 1 95 ? 8.161 5.704 -7.375 1.00 94.62 95 LEU A CA 1
ATOM 767 C C . LEU A 1 95 ? 8.200 6.285 -5.955 1.00 94.62 95 LEU A C 1
ATOM 769 O O . LEU A 1 95 ? 7.185 6.777 -5.470 1.00 94.62 95 LEU A O 1
ATOM 773 N N . GLN A 1 96 ? 9.371 6.270 -5.311 1.00 95.88 96 GLN A N 1
ATOM 774 C CA . GLN A 1 96 ? 9.577 6.851 -3.980 1.00 95.88 96 GLN A CA 1
ATOM 775 C C . GLN A 1 96 ? 9.398 8.370 -3.973 1.00 95.88 96 GLN A C 1
ATOM 777 O O . GLN A 1 96 ? 8.867 8.937 -3.022 1.00 95.88 96 GLN A O 1
ATOM 782 N N . GLN A 1 97 ? 9.867 9.061 -5.011 1.00 95.81 97 GLN A N 1
ATOM 783 C CA . GLN A 1 97 ? 9.675 10.505 -5.127 1.00 95.81 97 GLN A CA 1
ATOM 784 C C . GLN A 1 97 ? 8.198 10.852 -5.310 1.00 95.81 97 GLN A C 1
ATOM 786 O O . GLN A 1 97 ? 7.701 11.753 -4.633 1.00 95.81 97 GLN A O 1
ATOM 791 N N . HIS A 1 98 ? 7.488 10.109 -6.160 1.00 95.69 98 HIS A N 1
ATOM 792 C CA . HIS A 1 98 ? 6.059 10.316 -6.376 1.00 95.69 98 HIS A CA 1
ATOM 793 C C . HIS A 1 98 ? 5.251 10.038 -5.104 1.00 95.69 98 HIS A C 1
ATOM 795 O O . HIS A 1 98 ? 4.438 10.868 -4.686 1.00 95.69 98 HIS A O 1
ATOM 801 N N . SER A 1 99 ? 5.540 8.928 -4.413 1.00 96.06 99 SER A N 1
ATOM 802 C CA . SER A 1 99 ? 4.831 8.539 -3.190 1.00 96.06 99 SER A CA 1
ATOM 803 C C . SER A 1 99 ? 5.012 9.538 -2.048 1.00 96.06 99 SER A C 1
ATOM 805 O O . SER A 1 99 ? 4.086 9.715 -1.263 1.00 96.06 99 SER A O 1
ATOM 807 N N . LYS A 1 100 ? 6.147 10.250 -1.960 1.00 96.00 100 LYS A N 1
ATOM 808 C CA . LYS A 1 100 ? 6.353 11.302 -0.944 1.00 96.00 100 LYS A CA 1
ATOM 809 C C . LYS A 1 100 ? 5.282 12.388 -0.993 1.00 96.00 100 LYS A C 1
ATOM 811 O O . LYS A 1 100 ? 4.886 12.886 0.057 1.00 96.00 100 LYS A O 1
ATOM 816 N N . SER A 1 101 ? 4.812 12.760 -2.185 1.00 93.38 101 SER A N 1
ATOM 817 C CA . SER A 1 101 ? 3.756 13.772 -2.314 1.00 93.38 101 SER A CA 1
ATOM 818 C C . SER A 1 101 ? 2.423 13.281 -1.738 1.00 93.38 101 SER A C 1
ATOM 820 O O . SER A 1 101 ? 1.758 14.019 -1.019 1.00 93.38 101 SER A O 1
ATOM 822 N N . ILE A 1 102 ? 2.094 12.008 -1.970 1.00 95.00 102 ILE A N 1
ATOM 823 C CA . ILE A 1 102 ? 0.902 11.335 -1.445 1.00 95.00 102 ILE A CA 1
ATOM 824 C C . ILE A 1 102 ? 0.991 11.195 0.080 1.00 95.00 102 ILE A C 1
ATOM 826 O O . ILE A 1 102 ? 0.059 11.552 0.797 1.00 95.00 102 ILE A O 1
ATOM 830 N N . ILE A 1 103 ? 2.135 10.721 0.582 1.00 94.94 103 ILE A N 1
ATOM 831 C CA . ILE A 1 103 ? 2.388 10.523 2.015 1.00 94.94 103 ILE A CA 1
ATOM 832 C C . ILE A 1 103 ? 2.305 11.851 2.771 1.00 94.94 103 ILE A C 1
ATOM 834 O O . ILE A 1 103 ? 1.736 11.902 3.852 1.00 94.94 103 ILE A O 1
ATOM 838 N N . LYS A 1 104 ? 2.776 12.958 2.187 1.00 94.69 104 LYS A N 1
ATOM 839 C CA . LYS A 1 104 ? 2.639 14.287 2.801 1.00 94.69 104 LYS A CA 1
ATOM 840 C C . LYS A 1 104 ? 1.174 14.689 3.032 1.00 94.69 104 LYS A C 1
ATOM 842 O O . LYS A 1 104 ? 0.903 15.427 3.975 1.00 94.69 104 LYS A O 1
ATOM 847 N N . THR A 1 105 ? 0.252 14.223 2.190 1.00 93.06 105 THR A N 1
ATOM 848 C CA . THR A 1 105 ? -1.186 14.496 2.324 1.00 93.06 105 THR A CA 1
ATOM 849 C C . THR A 1 105 ? -1.858 13.566 3.332 1.00 93.06 105 THR A C 1
ATOM 851 O O . THR A 1 105 ? -2.663 14.026 4.135 1.00 93.06 105 THR A O 1
ATOM 854 N N . LEU A 1 106 ? -1.531 12.272 3.301 1.00 92.94 106 LEU A N 1
ATOM 855 C CA . LEU A 1 106 ? -2.165 11.257 4.155 1.00 92.94 106 LEU A CA 1
ATOM 856 C C . LEU A 1 106 ? -1.530 11.135 5.553 1.00 92.94 106 LEU A C 1
ATOM 858 O O . LEU A 1 106 ? -2.166 10.627 6.471 1.00 92.94 106 LEU A O 1
ATOM 862 N N . GLY A 1 107 ? -0.291 11.597 5.717 1.00 95.19 107 GLY A N 1
ATOM 863 C CA . GLY A 1 107 ? 0.559 11.339 6.879 1.00 95.19 107 GLY A CA 1
ATOM 864 C C . GLY A 1 107 ? 1.512 10.159 6.654 1.00 95.19 107 GLY A C 1
ATOM 865 O O . GLY A 1 107 ? 1.276 9.304 5.802 1.00 95.19 107 GLY A O 1
ATOM 866 N N . ASP A 1 108 ? 2.606 10.106 7.421 1.00 94.69 108 ASP A N 1
ATOM 867 C CA . ASP A 1 108 ? 3.613 9.028 7.348 1.00 94.69 108 ASP A CA 1
ATOM 868 C C . ASP A 1 108 ? 3.082 7.672 7.845 1.00 94.69 108 ASP A C 1
ATOM 870 O O . ASP A 1 108 ? 3.536 6.610 7.402 1.00 94.69 108 ASP A O 1
ATOM 874 N N . GLU A 1 109 ? 2.094 7.714 8.737 1.00 95.00 109 GLU A N 1
ATOM 875 C CA . GLU A 1 109 ? 1.398 6.558 9.286 1.00 95.00 109 GLU A CA 1
ATOM 876 C C . GLU A 1 109 ? -0.115 6.763 9.231 1.00 95.00 109 GLU A C 1
ATOM 878 O O . GLU A 1 109 ? -0.609 7.861 9.488 1.00 95.00 109 GLU A O 1
ATOM 883 N N . ILE A 1 110 ? -0.842 5.678 8.968 1.00 92.94 110 ILE A N 1
ATOM 884 C CA . ILE A 1 110 ? -2.305 5.641 8.920 1.00 92.94 110 ILE A CA 1
ATOM 885 C C . ILE A 1 110 ? -2.840 4.465 9.735 1.00 92.94 110 ILE A C 1
ATOM 887 O O . ILE A 1 110 ? -2.223 3.399 9.806 1.00 92.94 110 ILE A O 1
ATOM 891 N N . ASP A 1 111 ? -3.989 4.680 10.368 1.00 91.94 111 ASP A N 1
ATOM 892 C CA . ASP A 1 111 ? -4.718 3.652 11.111 1.00 91.94 111 ASP A CA 1
ATOM 893 C C . ASP A 1 111 ? -5.665 2.918 10.153 1.00 91.94 111 ASP A C 1
ATOM 895 O O . ASP A 1 111 ? -6.508 3.540 9.503 1.00 91.94 111 ASP A O 1
ATOM 899 N N . ILE A 1 112 ? -5.500 1.598 10.039 1.00 91.50 112 ILE A N 1
ATOM 900 C CA . ILE A 1 112 ? -6.302 0.745 9.159 1.00 91.50 112 ILE A CA 1
ATOM 901 C C . ILE A 1 112 ? -6.886 -0.404 9.964 1.00 91.50 112 ILE A C 1
ATOM 903 O O . ILE A 1 112 ? -6.177 -1.144 10.643 1.00 91.50 112 ILE A O 1
ATOM 907 N N . THR A 1 113 ? -8.192 -0.598 9.809 1.00 90.00 113 THR A N 1
ATOM 908 C CA . THR A 1 113 ? -8.932 -1.728 10.375 1.00 90.00 113 THR A CA 1
ATOM 909 C C . THR A 1 113 ? -9.804 -2.344 9.288 1.00 90.00 113 THR A C 1
ATOM 911 O O . THR A 1 113 ? -10.419 -1.605 8.516 1.00 90.00 113 THR A O 1
ATOM 914 N N . LEU A 1 114 ? -9.880 -3.675 9.222 1.00 87.50 114 LEU A N 1
ATOM 915 C CA . LEU A 1 114 ? -10.727 -4.428 8.288 1.00 87.50 114 LEU A CA 1
ATOM 916 C C . LEU A 1 114 ? -11.627 -5.407 9.043 1.00 87.50 114 LEU A C 1
ATOM 918 O O . LEU A 1 114 ? -11.159 -5.957 10.065 1.00 87.50 114 LEU A O 1
#

pLDDT: mean 89.02, std 14.39, range [34.12, 97.94]

Mean predicted aligned error: 5.47 Å

Secondary structure (DSSP, 8-state):
---------S-EEEHHHHHHHHHT--SS-SSGGGGHHHHHHHSSSPPPS--HHHHHHHHHHHHHHHHHH-HHHHHHHHHHHHHHHH-TT--HHHHHHHHHHHHHHH-SEEE---